Protein AF-A0A3D5F1R2-F1 (afdb_monomer_lite)

Sequence (155 aa):
MFRAMGRPVGRRLLASSLVLALLSPAAHAGDGPLIWGVPLDFVLFAATLLGVAIFHHHVLKVALGGLALISVYKVMLTGFKAGDGLPGLAAHMAHEWVLLANLLCLLVGFALLARHFEDSGVPEVLPRLLPANWLGPFVLLLIIWVLSGFLDNIA

Structure (mmCIF, N/CA/C/O backbone):
data_AF-A0A3D5F1R2-F1
#
_entry.id   AF-A0A3D5F1R2-F1
#
loop_
_atom_site.group_PDB
_atom_site.id
_atom_site.type_symbol
_atom_site.label_atom_id
_atom_site.label_alt_id
_atom_site.label_comp_id
_atom_site.label_asym_id
_atom_site.label_entity_id
_atom_site.label_seq_id
_atom_site.pdbx_PDB_ins_code
_atom_site.Cartn_x
_atom_site.Cartn_y
_atom_site.Cartn_z
_atom_site.occupancy
_atom_site.B_iso_or_equiv
_atom_site.auth_seq_id
_atom_site.auth_comp_id
_atom_site.auth_asym_id
_atom_site.auth_atom_id
_atom_site.pdbx_PDB_model_num
ATOM 1 N N . MET A 1 1 ? 48.213 -38.216 -19.242 1.00 45.28 1 MET A N 1
ATOM 2 C CA . MET A 1 1 ? 47.050 -38.319 -20.147 1.00 45.28 1 MET A CA 1
ATOM 3 C C . MET A 1 1 ? 45.801 -37.851 -19.400 1.00 45.28 1 MET A C 1
ATOM 5 O O . MET A 1 1 ? 45.147 -38.685 -18.816 1.00 45.28 1 MET A O 1
ATOM 9 N N . PHE A 1 2 ? 45.505 -36.545 -19.347 1.00 43.81 2 PHE A N 1
ATOM 10 C CA . PHE A 1 2 ? 44.192 -36.003 -18.939 1.00 43.81 2 PHE A CA 1
ATOM 11 C C . PHE A 1 2 ? 44.076 -34.565 -19.472 1.00 43.81 2 PHE A C 1
ATOM 13 O O . PHE A 1 2 ? 44.769 -33.666 -19.006 1.00 43.81 2 PHE A O 1
ATOM 20 N N . ARG A 1 3 ? 43.251 -34.363 -20.506 1.00 43.84 3 ARG A N 1
ATOM 21 C CA . ARG A 1 3 ? 42.964 -33.060 -21.127 1.00 43.84 3 ARG A CA 1
ATOM 22 C C . ARG A 1 3 ? 41.553 -32.668 -20.696 1.00 43.84 3 ARG A C 1
ATOM 24 O O . ARG A 1 3 ? 40.594 -33.290 -21.143 1.00 43.84 3 ARG A O 1
ATOM 31 N N . ALA A 1 4 ? 41.430 -31.703 -19.787 1.00 51.62 4 ALA A N 1
ATOM 32 C CA . ALA A 1 4 ? 40.136 -31.254 -19.287 1.00 51.62 4 ALA A CA 1
ATOM 33 C C . ALA A 1 4 ? 39.482 -30.270 -20.270 1.00 51.62 4 ALA A C 1
ATOM 35 O O . ALA A 1 4 ? 40.094 -29.320 -20.755 1.00 51.62 4 ALA A O 1
ATOM 36 N N . MET A 1 5 ? 38.222 -30.567 -20.557 1.00 58.84 5 MET A N 1
ATOM 37 C CA . MET A 1 5 ? 37.286 -29.897 -21.447 1.00 58.84 5 MET A CA 1
ATOM 38 C C . MET A 1 5 ? 36.709 -28.645 -20.764 1.00 58.84 5 MET A C 1
ATOM 40 O O . MET A 1 5 ? 36.001 -28.770 -19.771 1.00 58.84 5 MET A O 1
ATOM 44 N N . GLY A 1 6 ? 36.957 -27.447 -21.301 1.00 51.09 6 GLY A N 1
ATOM 45 C CA . GLY A 1 6 ? 36.322 -26.202 -20.848 1.00 51.09 6 GLY A CA 1
ATOM 46 C C . GLY A 1 6 ? 35.469 -25.592 -21.959 1.00 51.09 6 GLY A C 1
ATOM 47 O O . GLY A 1 6 ? 35.996 -24.938 -22.853 1.00 51.09 6 GLY A O 1
ATOM 48 N N . ARG A 1 7 ? 34.152 -25.835 -21.947 1.00 59.03 7 ARG A N 1
ATOM 49 C CA . ARG A 1 7 ? 33.206 -25.296 -22.946 1.00 59.03 7 ARG A CA 1
ATOM 50 C C . ARG A 1 7 ? 32.892 -23.818 -22.636 1.00 59.03 7 ARG A C 1
ATOM 52 O O . ARG A 1 7 ? 32.492 -23.527 -21.510 1.00 59.03 7 ARG A O 1
ATOM 59 N N . PRO A 1 8 ? 32.967 -22.885 -23.606 1.00 51.59 8 PRO A N 1
ATOM 60 C CA . PRO A 1 8 ? 32.631 -21.474 -23.400 1.00 51.59 8 PRO A CA 1
ATOM 61 C C . PRO A 1 8 ? 31.110 -21.252 -23.492 1.00 51.59 8 PRO A C 1
ATOM 63 O O . PRO A 1 8 ? 30.601 -20.716 -24.475 1.00 51.59 8 PRO A O 1
ATOM 66 N N . VAL A 1 9 ? 30.358 -21.697 -22.481 1.00 57.72 9 VAL A N 1
ATOM 67 C CA . VAL A 1 9 ? 28.885 -21.555 -22.444 1.00 57.72 9 VAL A CA 1
ATOM 68 C C . VAL A 1 9 ? 28.454 -20.165 -21.943 1.00 57.72 9 VAL A C 1
ATOM 70 O O . VAL A 1 9 ? 27.444 -19.634 -22.397 1.00 57.72 9 VAL A O 1
ATOM 73 N N . GLY A 1 10 ? 29.258 -19.505 -21.101 1.00 53.97 10 GLY A N 1
ATOM 74 C CA . GLY A 1 10 ? 28.888 -18.221 -20.481 1.00 53.97 10 GLY A CA 1
ATOM 75 C C . GLY A 1 10 ? 28.831 -17.018 -21.432 1.00 53.97 10 GLY A C 1
ATOM 76 O O . GLY A 1 10 ? 28.027 -16.111 -21.237 1.00 53.97 10 GLY A O 1
ATOM 77 N N . ARG A 1 11 ? 29.631 -17.007 -22.509 1.00 54.53 11 ARG A N 1
ATOM 78 C CA . ARG A 1 11 ? 29.738 -15.832 -23.400 1.00 54.53 11 ARG A CA 1
ATOM 79 C C . ARG A 1 11 ? 28.591 -15.715 -24.408 1.00 54.53 11 ARG A C 1
ATOM 81 O O . ARG A 1 11 ? 28.348 -14.631 -24.923 1.00 54.53 11 ARG A O 1
ATOM 88 N N . ARG A 1 12 ? 27.882 -16.816 -24.684 1.00 52.19 12 ARG A N 1
ATOM 89 C CA . ARG A 1 12 ? 26.733 -16.827 -25.605 1.00 52.19 12 ARG A CA 1
ATOM 90 C C . ARG A 1 12 ? 25.451 -16.325 -24.942 1.00 52.19 12 ARG A C 1
ATOM 92 O O . ARG A 1 12 ? 24.699 -15.620 -25.598 1.00 52.19 12 ARG A O 1
ATOM 99 N N . LEU A 1 13 ? 25.261 -16.612 -23.652 1.00 54.06 13 LEU A N 1
ATOM 100 C CA . LEU A 1 13 ? 24.086 -16.170 -22.892 1.00 54.06 13 LEU A CA 1
ATOM 101 C C . LEU A 1 13 ? 24.090 -14.654 -22.640 1.00 54.06 13 LEU A C 1
ATOM 103 O O . LEU A 1 13 ? 23.055 -14.006 -22.753 1.00 54.06 13 LEU A O 1
ATOM 107 N N . LEU A 1 14 ? 25.265 -14.072 -22.383 1.00 54.19 14 LEU A N 1
ATOM 108 C CA . LEU A 1 14 ? 25.411 -12.621 -22.214 1.00 54.19 14 LEU A CA 1
ATOM 109 C C . LEU A 1 14 ? 25.211 -11.855 -23.531 1.00 54.19 14 LEU A C 1
ATOM 111 O O . LEU A 1 14 ? 24.626 -10.775 -23.533 1.00 54.19 14 LEU A O 1
ATOM 115 N N . ALA A 1 15 ? 25.640 -12.429 -24.660 1.00 52.62 15 ALA A N 1
ATOM 116 C CA . ALA A 1 15 ? 25.438 -11.827 -25.976 1.00 52.62 15 ALA A CA 1
ATOM 117 C C . ALA A 1 15 ? 23.959 -11.848 -26.407 1.00 52.62 15 ALA A C 1
ATOM 119 O O . ALA A 1 15 ? 23.487 -10.877 -26.992 1.00 52.62 15 ALA A O 1
ATOM 120 N N . SER A 1 16 ? 23.206 -12.905 -26.075 1.00 53.00 16 SER A N 1
ATOM 121 C CA . SER A 1 16 ? 21.765 -12.967 -26.363 1.00 53.00 16 SER A CA 1
ATOM 122 C C . SER A 1 16 ? 20.949 -11.938 -25.576 1.00 53.00 16 SER A C 1
ATOM 124 O O . SER A 1 16 ? 20.022 -11.357 -26.134 1.00 53.00 16 SER A O 1
ATOM 126 N N . SER A 1 17 ? 21.318 -11.646 -24.324 1.00 54.75 17 SER A N 1
ATOM 127 C CA . SER A 1 17 ? 20.632 -10.627 -23.513 1.00 54.75 17 SER A CA 1
ATOM 128 C C . SER A 1 17 ? 20.890 -9.202 -24.011 1.00 54.75 17 SER A C 1
ATOM 130 O O . SER A 1 17 ? 20.012 -8.350 -23.921 1.00 54.75 17 SER A O 1
ATOM 132 N N . LEU A 1 18 ? 22.076 -8.948 -24.577 1.00 53.84 18 LEU A N 1
ATOM 133 C CA . LEU A 1 18 ? 22.437 -7.640 -25.130 1.00 53.84 18 LEU A CA 1
ATOM 134 C C . LEU A 1 18 ? 21.739 -7.365 -26.475 1.00 53.84 18 LEU A C 1
ATOM 136 O O . LEU A 1 18 ? 21.361 -6.232 -26.753 1.00 53.84 18 LEU A O 1
ATOM 140 N N . VAL A 1 19 ? 21.530 -8.402 -27.294 1.00 55.03 19 VAL A N 1
ATOM 141 C CA . VAL A 1 19 ? 20.817 -8.293 -28.580 1.00 55.03 19 VAL A CA 1
ATOM 142 C C . VAL A 1 19 ? 19.313 -8.089 -28.376 1.00 55.03 19 VAL A C 1
ATOM 144 O O . VAL A 1 19 ? 18.697 -7.352 -29.140 1.00 55.03 19 VAL A O 1
ATOM 147 N N . LEU A 1 20 ? 18.726 -8.660 -27.318 1.00 52.50 20 LEU A N 1
ATOM 148 C CA . LEU A 1 20 ? 17.309 -8.453 -26.998 1.00 52.50 20 LEU A CA 1
ATOM 149 C C . LEU A 1 20 ? 17.018 -7.021 -26.507 1.00 52.50 20 LEU A C 1
ATOM 151 O O . LEU A 1 20 ? 15.948 -6.493 -26.781 1.00 52.50 20 LEU A O 1
ATOM 155 N N . ALA A 1 21 ? 17.986 -6.370 -25.851 1.00 54.72 21 ALA A N 1
ATOM 156 C CA . ALA A 1 21 ? 17.872 -4.976 -25.409 1.00 54.72 21 ALA A CA 1
ATOM 157 C C . ALA A 1 21 ? 17.936 -3.955 -26.564 1.00 54.72 21 ALA A C 1
ATOM 159 O O . ALA A 1 21 ? 17.438 -2.842 -26.430 1.00 54.72 21 ALA A O 1
ATOM 160 N N . LEU A 1 22 ? 18.536 -4.332 -27.700 1.00 52.31 22 LEU A N 1
ATOM 161 C CA . LEU A 1 22 ? 18.646 -3.496 -28.904 1.00 52.31 22 LEU A CA 1
ATOM 162 C C . LEU A 1 22 ? 17.445 -3.641 -29.851 1.00 52.31 22 LEU A C 1
ATOM 164 O O . LEU A 1 22 ? 17.327 -2.873 -30.802 1.00 52.31 22 LEU A O 1
ATOM 168 N N . LEU A 1 23 ? 16.566 -4.615 -29.597 1.00 46.59 23 LEU A N 1
ATOM 169 C CA . LEU A 1 23 ? 15.355 -4.870 -30.378 1.00 46.59 23 LEU A CA 1
ATOM 170 C C . LEU A 1 23 ? 14.073 -4.467 -29.634 1.00 46.59 23 LEU A C 1
ATOM 172 O O . LEU A 1 23 ? 12.993 -4.920 -30.004 1.00 46.59 23 LEU A O 1
ATOM 176 N N . SER A 1 24 ? 14.180 -3.642 -28.588 1.00 44.09 24 SER A N 1
ATOM 177 C CA . SER A 1 24 ? 13.008 -3.047 -27.949 1.00 44.09 24 SER A CA 1
ATOM 178 C C . SER A 1 24 ? 12.369 -2.056 -28.926 1.00 44.09 24 SER A C 1
ATOM 180 O O . SER A 1 24 ? 13.000 -1.044 -29.247 1.00 44.09 24 SER A O 1
ATOM 182 N N . PRO A 1 25 ? 11.149 -2.313 -29.435 1.00 46.44 25 PRO A N 1
ATOM 183 C CA . PRO A 1 25 ? 10.423 -1.286 -30.164 1.00 46.44 25 PRO A CA 1
ATOM 184 C C . PRO A 1 25 ? 10.232 -0.091 -29.226 1.00 46.44 25 PRO A C 1
ATOM 186 O O . PRO A 1 25 ? 10.003 -0.282 -28.033 1.00 46.44 25 PRO A O 1
ATOM 189 N N . ALA A 1 26 ? 10.358 1.126 -29.759 1.00 43.84 26 ALA A N 1
ATOM 190 C CA . ALA A 1 26 ? 10.033 2.350 -29.036 1.00 43.84 26 ALA A CA 1
ATOM 191 C C . ALA A 1 26 ? 8.598 2.224 -28.508 1.00 43.84 26 ALA A C 1
ATOM 193 O O . ALA A 1 26 ? 7.634 2.307 -29.281 1.00 43.84 26 ALA A O 1
ATOM 194 N N . ALA A 1 27 ? 8.477 1.939 -27.212 1.00 43.53 27 ALA A N 1
ATOM 195 C CA . ALA A 1 27 ? 7.201 1.817 -26.546 1.00 43.53 27 ALA A CA 1
ATOM 196 C C . ALA A 1 27 ? 6.605 3.220 -26.555 1.00 43.53 27 ALA A C 1
ATOM 198 O O . ALA A 1 27 ? 7.077 4.137 -25.894 1.00 43.53 27 ALA A O 1
ATOM 199 N N . HIS A 1 28 ? 5.607 3.428 -27.407 1.00 43.62 28 HIS A N 1
ATOM 200 C CA . HIS A 1 28 ? 4.848 4.657 -27.331 1.00 43.62 28 HIS A CA 1
ATOM 201 C C . HIS A 1 28 ? 4.151 4.649 -25.975 1.00 43.62 28 HIS A C 1
ATOM 203 O O . HIS A 1 28 ? 3.454 3.687 -25.658 1.00 43.62 28 HIS A O 1
ATOM 209 N N . ALA A 1 29 ? 4.328 5.723 -25.204 1.00 45.62 29 ALA A N 1
ATOM 210 C CA . ALA A 1 29 ? 3.512 6.044 -24.040 1.00 45.62 29 ALA A CA 1
ATOM 211 C C . ALA A 1 29 ? 2.066 6.322 -24.501 1.00 45.62 29 ALA A C 1
ATOM 213 O O . ALA A 1 29 ? 1.594 7.456 -24.501 1.00 45.62 29 ALA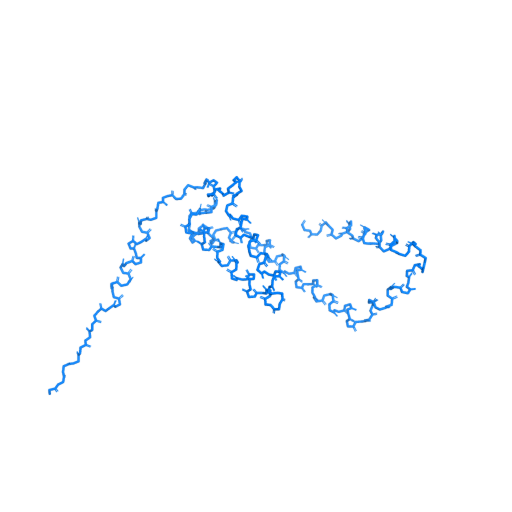 A O 1
ATOM 214 N N . GLY A 1 30 ? 1.399 5.290 -24.997 1.00 49.25 30 GLY A N 1
ATOM 215 C CA . GLY A 1 30 ? 0.031 5.275 -25.479 1.00 49.25 30 GLY A CA 1
ATOM 216 C C . GLY A 1 30 ? -0.716 4.184 -24.734 1.00 49.25 30 GLY A C 1
ATOM 217 O O . GLY A 1 30 ? -0.112 3.184 -24.347 1.00 49.25 30 GLY A O 1
ATOM 218 N N . ASP A 1 31 ? -2.000 4.431 -24.486 1.00 61.28 31 ASP A N 1
ATOM 219 C CA . ASP A 1 31 ? -2.890 3.555 -23.728 1.00 61.28 31 ASP A CA 1
ATOM 220 C C . ASP A 1 31 ? -2.596 2.075 -24.005 1.00 61.28 31 ASP A C 1
ATOM 222 O O . ASP A 1 31 ? -2.638 1.614 -25.149 1.00 61.28 31 ASP A O 1
ATOM 226 N N . GLY A 1 32 ? -2.226 1.353 -22.942 1.00 66.94 32 GLY A N 1
ATOM 227 C CA . GLY A 1 32 ? -1.882 -0.061 -23.019 1.00 66.94 32 GLY A CA 1
ATOM 228 C C . GLY A 1 32 ? -3.023 -0.888 -23.627 1.00 66.94 32 GLY A C 1
ATOM 229 O O . GLY A 1 32 ? -4.165 -0.427 -23.689 1.00 66.94 32 GLY A O 1
ATOM 230 N N . PRO A 1 33 ? -2.744 -2.123 -24.077 1.00 75.06 33 PRO A N 1
ATOM 231 C CA . PRO A 1 33 ? -3.732 -2.963 -24.742 1.00 75.06 33 PRO A CA 1
ATOM 232 C C . PRO A 1 33 ? -5.042 -3.040 -23.949 1.00 75.06 33 PRO A C 1
ATOM 234 O O . PRO A 1 33 ? -5.070 -3.391 -22.769 1.00 75.06 33 PRO A O 1
ATOM 237 N N . LEU A 1 34 ? -6.136 -2.684 -24.620 1.00 82.50 34 LEU A N 1
ATOM 238 C CA . LEU A 1 34 ? -7.480 -2.752 -24.067 1.00 82.50 34 LEU A CA 1
ATOM 239 C C . LEU A 1 34 ? -8.015 -4.178 -24.224 1.00 82.50 34 LEU A C 1
ATOM 241 O O . LEU A 1 34 ? -8.000 -4.738 -25.321 1.00 82.50 34 LEU A O 1
ATOM 245 N N . ILE A 1 35 ? -8.552 -4.746 -23.148 1.00 80.12 35 ILE A N 1
ATOM 246 C CA . ILE A 1 35 ? -9.345 -5.977 -23.179 1.00 80.12 35 ILE A CA 1
ATOM 247 C C . ILE A 1 35 ? -10.791 -5.593 -22.888 1.00 80.12 35 ILE A C 1
ATOM 249 O O . ILE A 1 35 ? -11.088 -5.053 -21.827 1.00 80.12 35 ILE A O 1
ATOM 253 N N . TRP A 1 36 ? -11.692 -5.830 -23.846 1.00 80.75 36 TRP A N 1
ATOM 254 C CA . TRP A 1 36 ? -13.110 -5.445 -23.744 1.00 80.75 36 TRP A CA 1
ATOM 255 C C . TRP A 1 36 ? -13.340 -3.970 -23.353 1.00 80.75 36 TRP A C 1
ATOM 257 O O . TRP A 1 36 ? -14.283 -3.646 -22.640 1.00 80.75 36 TRP A O 1
ATOM 267 N N . GLY A 1 37 ? -12.473 -3.065 -23.819 1.00 82.38 37 GLY A N 1
ATOM 268 C CA . GLY A 1 37 ? -12.561 -1.633 -23.507 1.00 82.38 37 GLY A CA 1
ATOM 269 C C . GLY A 1 37 ? -11.990 -1.232 -22.142 1.00 82.38 37 GLY A C 1
ATOM 270 O O . GLY A 1 37 ? -12.057 -0.059 -21.790 1.00 82.38 37 GLY A O 1
ATOM 271 N N . VAL A 1 38 ? -11.398 -2.166 -21.392 1.00 82.56 38 VAL A N 1
ATOM 272 C CA . VAL A 1 38 ? -10.717 -1.907 -20.116 1.00 82.56 38 VAL A CA 1
ATOM 273 C C . VAL A 1 38 ? -9.201 -2.051 -20.304 1.00 82.56 38 VAL A C 1
ATOM 275 O O . VAL A 1 38 ? -8.768 -3.039 -20.903 1.00 82.56 38 VAL A O 1
ATOM 278 N N . PRO A 1 39 ? -8.366 -1.123 -19.798 1.00 85.94 39 PRO A N 1
ATOM 279 C CA . PRO A 1 39 ? -6.914 -1.279 -19.855 1.00 85.94 39 PRO A CA 1
ATOM 280 C C . PRO A 1 39 ? -6.450 -2.545 -19.135 1.00 85.94 39 PRO A C 1
ATOM 282 O O . PRO A 1 39 ? -6.903 -2.843 -18.025 1.00 85.94 39 PRO A O 1
ATOM 285 N N . LEU A 1 40 ? -5.529 -3.281 -19.757 1.00 87.00 40 LEU A N 1
ATOM 286 C CA . LEU A 1 40 ? -5.025 -4.550 -19.231 1.00 87.00 40 LEU A CA 1
ATOM 287 C C . LEU A 1 40 ? -4.452 -4.427 -17.812 1.00 87.00 40 LEU A C 1
ATOM 289 O O . LEU A 1 40 ? -4.609 -5.347 -17.012 1.00 87.00 40 LEU A O 1
ATOM 293 N N . ASP A 1 41 ? -3.868 -3.282 -17.460 1.00 85.19 41 ASP A N 1
ATOM 294 C CA . ASP A 1 41 ? -3.388 -2.982 -16.108 1.00 85.19 41 ASP A CA 1
ATOM 295 C C . ASP A 1 41 ? -4.471 -3.202 -15.040 1.00 85.19 41 ASP A C 1
ATOM 297 O O . ASP A 1 41 ? -4.212 -3.829 -14.012 1.00 85.19 41 ASP A O 1
ATOM 301 N N . PHE A 1 42 ? -5.705 -2.759 -15.304 1.00 88.12 42 PHE A N 1
ATOM 302 C CA . PHE A 1 42 ? -6.827 -2.944 -14.381 1.00 88.12 42 PHE A CA 1
ATOM 303 C C . PHE A 1 42 ? -7.278 -4.399 -14.310 1.00 88.12 42 PHE A C 1
ATOM 305 O O . PHE A 1 42 ? -7.649 -4.869 -13.238 1.00 88.12 42 PHE A O 1
ATOM 312 N N . VAL A 1 43 ? -7.216 -5.130 -15.424 1.00 91.19 43 VAL A N 1
ATOM 313 C CA . VAL A 1 43 ? -7.559 -6.559 -15.454 1.00 91.19 43 VAL A CA 1
ATOM 314 C C . VAL A 1 43 ? -6.544 -7.370 -14.644 1.00 91.19 43 VAL A C 1
ATOM 316 O O . VAL A 1 43 ? -6.934 -8.201 -13.825 1.00 91.19 43 VAL A O 1
ATOM 319 N N . LEU A 1 44 ? -5.245 -7.100 -14.807 1.00 91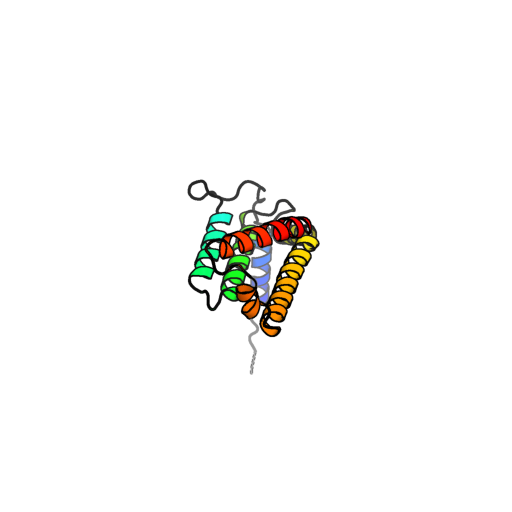.00 44 LEU A N 1
ATOM 320 C CA . LEU A 1 44 ? -4.178 -7.747 -14.034 1.00 91.00 44 LEU A CA 1
ATOM 321 C C . LEU A 1 44 ? -4.244 -7.379 -12.546 1.00 91.00 44 LEU A C 1
ATOM 323 O O . LEU A 1 44 ? -4.039 -8.233 -11.678 1.00 91.00 44 LEU A O 1
ATOM 327 N N . PHE A 1 45 ? -4.573 -6.125 -12.236 1.00 92.31 45 PHE A N 1
ATOM 328 C CA . PHE A 1 45 ? -4.803 -5.682 -10.865 1.00 92.31 45 PHE A CA 1
ATOM 329 C C . PHE A 1 45 ? -6.017 -6.381 -10.236 1.00 92.31 45 PHE A C 1
ATOM 331 O O . PHE A 1 45 ? -5.905 -6.935 -9.143 1.00 92.31 45 PHE A O 1
ATOM 338 N N . ALA A 1 46 ? -7.147 -6.459 -10.943 1.00 94.19 46 ALA A N 1
ATOM 339 C CA . ALA A 1 46 ? -8.336 -7.174 -10.482 1.00 94.19 46 ALA A CA 1
ATOM 340 C C . ALA A 1 46 ? -8.062 -8.672 -10.275 1.00 94.19 46 ALA A C 1
ATOM 342 O O . ALA A 1 46 ? -8.475 -9.237 -9.263 1.00 94.19 46 ALA A O 1
ATOM 343 N N . ALA A 1 47 ? -7.308 -9.308 -11.176 1.00 95.31 47 ALA A N 1
ATOM 344 C CA . ALA A 1 47 ? -6.869 -10.692 -11.012 1.00 95.31 47 ALA A CA 1
ATOM 345 C C . ALA A 1 47 ? -5.977 -10.872 -9.769 1.00 95.31 47 ALA A C 1
ATOM 347 O O . ALA A 1 47 ? -6.111 -11.863 -9.050 1.00 95.31 47 ALA A O 1
ATOM 348 N N . THR A 1 48 ? -5.117 -9.893 -9.468 1.00 95.81 48 THR A N 1
ATOM 349 C CA . THR A 1 48 ? -4.305 -9.878 -8.241 1.00 95.81 48 THR A CA 1
ATOM 350 C C . THR A 1 48 ? -5.183 -9.783 -6.992 1.00 95.81 48 THR A C 1
ATOM 352 O O . THR A 1 48 ? -5.003 -10.573 -6.066 1.00 95.81 48 THR A O 1
ATOM 355 N N . LEU A 1 49 ? -6.164 -8.873 -6.969 1.00 95.56 49 LEU A N 1
ATOM 356 C CA . LEU A 1 49 ? -7.111 -8.739 -5.854 1.00 95.56 49 LEU A CA 1
ATOM 357 C C . LEU A 1 49 ? -7.962 -9.999 -5.664 1.00 95.56 49 LEU A C 1
ATOM 359 O O . LEU A 1 49 ? -8.158 -10.443 -4.534 1.00 95.56 49 LEU A O 1
ATOM 363 N N . LEU A 1 50 ? -8.415 -10.616 -6.757 1.00 96.69 50 LEU A N 1
ATOM 364 C CA . LEU A 1 50 ? -9.128 -11.891 -6.713 1.00 96.69 50 LEU A CA 1
ATOM 365 C C . LEU A 1 50 ? -8.245 -12.994 -6.117 1.00 96.69 50 LEU A C 1
ATOM 367 O O . LEU A 1 50 ? -8.695 -13.753 -5.262 1.00 96.69 50 LEU A O 1
ATOM 371 N N . GLY A 1 51 ? -6.972 -13.049 -6.514 1.00 94.25 51 GLY A N 1
ATOM 372 C CA . GLY A 1 51 ? -5.993 -13.955 -5.920 1.00 94.25 51 GLY A CA 1
ATOM 373 C C . GLY A 1 51 ? -5.839 -13.729 -4.415 1.00 94.25 51 GLY A C 1
ATOM 374 O O . GLY A 1 51 ? -5.856 -14.690 -3.649 1.00 94.25 51 GLY A O 1
ATOM 375 N N . VAL A 1 52 ? -5.727 -12.473 -3.977 1.00 96.50 52 VAL A N 1
ATOM 376 C CA . VAL A 1 52 ? -5.655 -12.110 -2.552 1.00 96.50 52 VAL A CA 1
ATOM 377 C C . VAL A 1 52 ? -6.899 -12.581 -1.793 1.00 96.50 52 VAL A C 1
ATOM 379 O O . VAL A 1 52 ? -6.767 -13.137 -0.704 1.00 96.50 52 VAL A O 1
ATOM 382 N N . ALA A 1 53 ? -8.086 -12.414 -2.378 1.00 95.88 53 ALA A N 1
ATOM 383 C CA . ALA A 1 53 ? -9.345 -12.842 -1.776 1.00 95.88 53 ALA A CA 1
ATOM 384 C C . ALA A 1 53 ? -9.441 -14.373 -1.640 1.00 95.88 53 ALA A C 1
ATOM 386 O O . ALA A 1 53 ? -9.825 -14.878 -0.585 1.00 95.88 53 ALA A O 1
ATOM 387 N N . ILE A 1 54 ? -9.047 -15.125 -2.676 1.00 96.69 54 ILE A N 1
ATOM 388 C CA . ILE A 1 54 ? -9.052 -16.598 -2.655 1.00 96.69 54 ILE A CA 1
ATOM 389 C C . ILE A 1 54 ? -8.005 -17.129 -1.662 1.00 96.69 54 ILE A C 1
ATOM 391 O O . ILE A 1 54 ? -8.288 -18.031 -0.873 1.00 96.69 54 ILE A O 1
ATOM 395 N N . PHE A 1 55 ? -6.803 -16.551 -1.656 1.00 95.06 55 PHE A N 1
ATOM 396 C CA . PHE A 1 55 ? -5.667 -16.992 -0.842 1.00 95.06 55 PHE A CA 1
ATOM 397 C C . PHE A 1 55 ? -5.409 -16.067 0.358 1.00 95.06 55 PHE A C 1
ATOM 399 O O . PHE A 1 55 ? -4.274 -15.657 0.610 1.00 95.06 55 PHE A O 1
ATOM 406 N N . HIS A 1 56 ? -6.445 -15.782 1.146 1.00 92.06 56 HIS A N 1
ATOM 407 C CA . HIS A 1 56 ? -6.385 -14.864 2.293 1.00 92.06 56 HIS A CA 1
ATOM 408 C C . HIS A 1 56 ? -5.410 -15.283 3.420 1.00 92.06 56 HIS A C 1
ATOM 410 O O . HIS A 1 56 ? -5.034 -14.467 4.253 1.00 92.06 56 HIS A O 1
ATOM 416 N N . HIS A 1 57 ? -4.926 -16.527 3.443 1.00 92.50 57 HIS A N 1
ATOM 417 C CA . HIS A 1 57 ? -3.836 -16.936 4.343 1.00 92.50 57 HIS A CA 1
ATOM 418 C C . HIS A 1 57 ? -2.436 -16.521 3.852 1.00 92.50 57 HIS A C 1
ATOM 420 O O . HIS A 1 57 ? -1.468 -16.571 4.606 1.00 92.50 57 HIS A O 1
ATOM 426 N N . HIS A 1 58 ? -2.311 -16.115 2.588 1.00 93.38 58 HIS A N 1
ATOM 427 C CA . HIS A 1 58 ? -1.048 -15.787 1.925 1.00 93.38 58 HIS A CA 1
ATOM 428 C C . HIS A 1 58 ? -1.095 -14.425 1.220 1.00 93.38 58 HIS A C 1
ATOM 430 O O . HIS A 1 58 ? -0.349 -14.209 0.263 1.00 93.38 58 HIS A O 1
ATOM 436 N N . VAL A 1 59 ? -1.932 -13.502 1.712 1.00 93.00 59 VAL A N 1
ATOM 437 C CA . VAL A 1 59 ? -2.194 -12.179 1.110 1.00 93.00 59 VAL A CA 1
ATOM 438 C C . VAL A 1 59 ? -0.916 -11.490 0.653 1.00 93.00 59 VAL A C 1
ATOM 440 O O . VAL A 1 59 ? -0.817 -11.109 -0.507 1.00 93.00 59 VAL A O 1
ATOM 443 N N . LEU A 1 60 ? 0.096 -11.400 1.524 1.00 91.38 60 LEU A N 1
ATOM 444 C CA . LEU A 1 60 ? 1.349 -10.720 1.198 1.00 91.38 60 LEU A CA 1
ATOM 445 C C . LEU A 1 60 ? 2.081 -11.372 0.015 1.00 91.38 60 LEU A C 1
ATOM 447 O O . LEU A 1 60 ? 2.540 -10.674 -0.883 1.00 91.38 60 LEU A O 1
ATOM 451 N N . LYS A 1 61 ? 2.173 -12.708 -0.019 1.00 94.88 61 LYS A N 1
ATOM 452 C CA . LYS A 1 61 ? 2.856 -13.429 -1.107 1.00 94.88 61 LYS A CA 1
ATOM 453 C C . LYS A 1 61 ? 2.138 -13.214 -2.438 1.00 94.88 61 LYS A C 1
ATOM 455 O O . LYS A 1 61 ? 2.789 -13.007 -3.457 1.00 94.88 61 LYS A O 1
ATOM 460 N N . VAL A 1 62 ? 0.807 -13.241 -2.420 1.00 95.56 62 VAL A N 1
ATOM 461 C CA . VAL A 1 62 ? -0.013 -13.054 -3.623 1.00 95.56 62 VAL A CA 1
ATOM 462 C C . VAL A 1 62 ? 0.025 -11.607 -4.102 1.00 95.56 62 VAL A C 1
ATOM 464 O O . VAL A 1 62 ? 0.219 -11.374 -5.292 1.00 95.56 62 VAL A O 1
ATOM 467 N N . ALA A 1 63 ? -0.067 -10.640 -3.188 1.00 93.25 63 ALA A N 1
ATOM 468 C CA . ALA A 1 63 ? 0.049 -9.222 -3.506 1.00 93.25 63 ALA A CA 1
ATOM 469 C C . ALA A 1 63 ? 1.422 -8.888 -4.109 1.00 93.25 63 ALA A C 1
ATOM 471 O O . ALA A 1 63 ? 1.487 -8.220 -5.137 1.00 93.25 63 ALA A O 1
ATOM 472 N N . LEU A 1 64 ? 2.515 -9.405 -3.533 1.00 95.31 64 LEU A N 1
ATOM 473 C CA . LEU A 1 64 ? 3.865 -9.215 -4.075 1.00 95.31 64 LEU A CA 1
ATOM 474 C C . LEU A 1 64 ? 4.049 -9.904 -5.434 1.00 95.31 64 LEU A C 1
ATOM 476 O O . LEU A 1 64 ? 4.685 -9.340 -6.322 1.00 95.31 64 LEU A O 1
ATOM 480 N N . GLY A 1 65 ? 3.474 -11.094 -5.620 1.00 95.69 65 GLY A N 1
ATOM 481 C CA . GLY A 1 65 ? 3.487 -11.791 -6.906 1.00 95.69 65 GLY A CA 1
ATOM 482 C C . GLY A 1 65 ? 2.741 -11.019 -7.997 1.00 95.69 65 GLY A C 1
ATOM 483 O O . GLY A 1 65 ? 3.274 -10.831 -9.089 1.00 95.69 65 GLY A O 1
ATOM 484 N N . GLY A 1 66 ? 1.543 -10.516 -7.690 1.00 94.19 66 GLY A N 1
ATOM 485 C CA . GLY A 1 66 ? 0.768 -9.677 -8.605 1.00 94.19 66 GLY A CA 1
ATOM 486 C C . GLY A 1 66 ? 1.449 -8.341 -8.904 1.00 94.19 66 GLY A C 1
ATOM 487 O O . GLY A 1 66 ? 1.544 -7.953 -10.066 1.00 94.19 66 GLY A O 1
ATOM 488 N N . LEU A 1 67 ? 2.026 -7.686 -7.890 1.00 92.88 67 LEU A N 1
ATOM 489 C CA . LEU A 1 67 ? 2.844 -6.482 -8.061 1.00 92.88 67 LEU A CA 1
ATOM 490 C C . LEU A 1 67 ? 4.023 -6.735 -9.007 1.00 92.88 67 LEU A C 1
ATOM 492 O O . LEU A 1 67 ? 4.258 -5.939 -9.917 1.00 92.88 67 LEU A O 1
ATOM 496 N N . ALA A 1 68 ? 4.753 -7.837 -8.818 1.00 92.50 68 ALA A N 1
ATOM 497 C CA . ALA A 1 68 ? 5.871 -8.205 -9.680 1.00 92.50 68 ALA A CA 1
ATOM 498 C C . ALA A 1 68 ? 5.403 -8.467 -11.118 1.00 92.50 68 ALA A C 1
ATOM 500 O O . ALA A 1 68 ? 6.012 -7.958 -12.058 1.00 92.50 68 ALA A O 1
ATOM 501 N N . LEU A 1 69 ? 4.297 -9.196 -11.290 1.00 93.00 69 LEU A N 1
ATOM 502 C CA . LEU A 1 69 ? 3.718 -9.488 -12.600 1.00 93.00 69 LEU A CA 1
ATOM 503 C C . LEU A 1 69 ? 3.330 -8.206 -13.347 1.00 93.00 69 LEU A C 1
ATOM 505 O O . LEU A 1 69 ? 3.743 -8.016 -14.491 1.00 93.00 69 LEU A O 1
ATOM 509 N N . ILE A 1 70 ? 2.587 -7.311 -12.691 1.00 90.38 70 ILE A N 1
ATOM 510 C CA . ILE A 1 70 ? 2.158 -6.027 -13.265 1.00 90.38 70 ILE A CA 1
ATOM 511 C C . ILE A 1 70 ? 3.372 -5.142 -13.562 1.00 90.38 70 ILE A C 1
ATOM 513 O O . ILE A 1 70 ? 3.437 -4.525 -14.622 1.00 90.38 70 ILE A O 1
ATOM 517 N N . SER A 1 71 ? 4.368 -5.109 -12.674 1.00 88.19 71 SER A N 1
ATOM 518 C CA . SER A 1 71 ? 5.581 -4.309 -12.883 1.00 88.19 71 SER A CA 1
ATOM 519 C C . SER A 1 71 ? 6.386 -4.803 -14.084 1.00 88.19 71 SER A C 1
ATOM 521 O O . SER A 1 71 ? 6.800 -3.993 -14.909 1.00 88.19 71 SER A O 1
ATOM 523 N N . VAL A 1 72 ? 6.576 -6.120 -14.225 1.00 87.31 72 VAL A N 1
ATOM 524 C CA . VAL A 1 72 ? 7.267 -6.717 -15.381 1.00 87.31 72 VAL A CA 1
ATOM 525 C C . VAL A 1 72 ? 6.497 -6.445 -16.669 1.00 87.31 72 VAL A C 1
ATOM 527 O O . VAL A 1 72 ? 7.106 -6.026 -17.652 1.00 87.31 72 VAL A O 1
ATOM 530 N N . TYR A 1 73 ? 5.173 -6.624 -16.656 1.00 85.69 73 TYR A N 1
ATOM 531 C CA . TYR A 1 73 ? 4.305 -6.281 -17.783 1.00 85.69 73 TYR A CA 1
ATOM 532 C C . TYR A 1 73 ? 4.513 -4.821 -18.208 1.00 85.69 73 TYR A C 1
ATOM 534 O O . TYR A 1 73 ? 4.815 -4.544 -19.369 1.00 85.69 73 TYR A O 1
ATOM 542 N N . LYS A 1 74 ? 4.459 -3.898 -17.246 1.00 82.50 74 LYS A N 1
ATOM 543 C CA . LYS A 1 74 ? 4.552 -2.463 -17.506 1.00 82.50 74 LYS A CA 1
ATOM 544 C C . LYS A 1 74 ? 5.929 -2.039 -18.021 1.00 82.50 74 LYS A C 1
ATOM 546 O O . LYS A 1 74 ? 6.029 -1.255 -18.959 1.00 82.50 74 LYS A O 1
ATOM 551 N N . VAL A 1 75 ? 6.997 -2.604 -17.456 1.00 82.06 75 VAL A N 1
ATOM 552 C CA . VAL A 1 75 ? 8.386 -2.366 -17.887 1.00 82.06 75 VAL A CA 1
ATOM 553 C C . VAL A 1 75 ? 8.641 -2.899 -19.300 1.00 82.06 75 VAL A C 1
ATOM 555 O O . VAL A 1 75 ? 9.332 -2.243 -20.073 1.00 82.06 75 VAL A O 1
ATOM 558 N N . MET A 1 76 ? 8.143 -4.093 -19.629 1.00 76.94 76 MET A N 1
ATOM 559 C CA . MET A 1 76 ? 8.499 -4.783 -20.875 1.00 76.94 76 MET A CA 1
ATOM 560 C C . MET A 1 76 ? 7.613 -4.392 -22.063 1.00 76.94 76 MET A C 1
ATOM 562 O O . MET A 1 76 ? 8.081 -4.467 -23.196 1.00 76.94 76 MET A O 1
ATOM 566 N N . LEU A 1 77 ? 6.343 -4.032 -21.829 1.00 72.19 77 LEU A N 1
ATOM 567 C CA . LEU A 1 77 ? 5.339 -3.944 -22.898 1.00 72.19 77 LEU A CA 1
ATOM 568 C C . LEU A 1 77 ? 4.711 -2.558 -23.084 1.00 72.19 77 LEU A C 1
ATOM 570 O O . LEU A 1 77 ? 4.365 -2.228 -24.213 1.00 72.19 77 LEU A O 1
ATOM 574 N N . THR A 1 78 ? 4.556 -1.749 -22.032 1.00 69.31 78 THR A N 1
ATOM 575 C CA . THR A 1 78 ? 3.837 -0.458 -22.132 1.00 69.31 78 THR A CA 1
ATOM 576 C C . THR A 1 78 ? 4.695 0.772 -21.840 1.00 69.31 78 THR A C 1
ATOM 578 O O . THR A 1 78 ? 4.332 1.867 -22.254 1.00 69.31 78 THR A O 1
ATOM 581 N N . GLY A 1 79 ? 5.818 0.625 -21.132 1.00 64.12 79 GLY A N 1
ATOM 582 C CA . GLY A 1 79 ? 6.658 1.754 -20.722 1.00 64.12 79 GLY A CA 1
ATOM 583 C C . GLY A 1 79 ? 6.032 2.612 -19.611 1.00 64.12 79 GLY A C 1
ATOM 584 O O . GLY A 1 79 ? 4.920 2.354 -19.133 1.00 64.12 79 GLY A O 1
ATOM 585 N N . PHE A 1 80 ? 6.768 3.628 -19.150 1.00 64.75 80 PHE A N 1
ATOM 586 C CA . PHE A 1 80 ? 6.304 4.607 -18.161 1.00 64.75 80 PHE A CA 1
ATOM 587 C C . PHE A 1 80 ? 6.257 6.004 -18.780 1.00 64.75 80 PHE A C 1
ATOM 589 O O . PHE A 1 80 ? 7.047 6.344 -19.654 1.00 64.75 80 PHE A O 1
ATOM 596 N N . LYS A 1 81 ? 5.400 6.880 -18.241 1.00 61.69 81 LYS A N 1
ATOM 597 C CA . LYS A 1 81 ? 5.379 8.306 -18.625 1.00 61.69 81 LYS A CA 1
ATOM 598 C C . LYS A 1 81 ? 6.729 9.010 -18.407 1.00 61.69 81 LYS A C 1
ATOM 600 O O . LYS A 1 81 ? 7.017 9.986 -19.083 1.00 61.69 81 LYS A O 1
ATOM 605 N N . ALA A 1 82 ? 7.540 8.518 -17.466 1.00 58.22 82 ALA A N 1
ATOM 606 C CA . ALA A 1 82 ? 8.862 9.050 -17.138 1.00 58.22 82 ALA A CA 1
ATOM 607 C C . ALA A 1 82 ? 10.007 8.461 -17.997 1.00 58.22 82 ALA A C 1
ATOM 609 O O . ALA A 1 82 ? 11.155 8.863 -17.825 1.00 58.22 82 ALA A O 1
ATOM 610 N N . GLY A 1 83 ? 9.717 7.509 -18.895 1.00 62.47 83 GLY A N 1
ATOM 611 C CA . GLY A 1 83 ? 10.692 6.839 -19.761 1.00 62.47 83 GLY A CA 1
ATOM 612 C C . GLY A 1 83 ? 10.375 5.355 -19.980 1.00 62.47 83 GLY A C 1
ATOM 613 O O . GLY A 1 83 ? 9.549 4.767 -19.281 1.00 62.47 83 GLY A O 1
ATOM 614 N N . ASP A 1 84 ? 11.060 4.723 -20.929 1.00 69.75 84 ASP A N 1
ATOM 615 C CA . ASP A 1 84 ? 10.843 3.309 -21.248 1.00 69.75 84 ASP A CA 1
ATOM 616 C C . ASP A 1 84 ? 11.625 2.369 -20.320 1.00 69.75 84 ASP A C 1
ATOM 618 O O . ASP A 1 84 ? 12.715 2.683 -19.833 1.00 69.75 84 ASP A O 1
ATOM 622 N N . GLY A 1 85 ? 11.075 1.176 -20.087 1.00 73.06 85 GLY A N 1
ATOM 623 C CA . GLY A 1 85 ? 11.774 0.086 -19.408 1.00 73.06 85 GLY A CA 1
ATOM 624 C C . GLY A 1 85 ? 12.180 0.358 -17.951 1.00 73.06 85 GLY A C 1
ATOM 625 O O . GLY A 1 85 ? 11.505 1.053 -17.191 1.00 73.06 85 GLY A O 1
ATOM 626 N N . LEU A 1 86 ? 13.299 -0.255 -17.545 1.00 77.88 86 LEU A N 1
ATOM 627 C CA . LEU A 1 86 ? 13.886 -0.138 -16.203 1.00 77.88 86 LEU A CA 1
ATOM 628 C C . LEU A 1 86 ? 14.208 1.308 -15.770 1.00 77.88 86 LEU A C 1
ATOM 630 O O . LEU A 1 86 ? 13.902 1.642 -14.624 1.00 77.88 86 LEU A O 1
ATOM 634 N N . PRO A 1 87 ? 14.806 2.176 -16.615 1.00 80.00 87 PRO A N 1
ATOM 635 C CA . PRO A 1 87 ? 15.074 3.556 -16.215 1.00 80.00 87 PRO A CA 1
ATOM 636 C C . PRO A 1 87 ? 13.784 4.366 -16.033 1.00 80.00 87 PRO A C 1
ATOM 638 O O . PRO A 1 87 ? 13.718 5.178 -15.112 1.00 80.00 87 PRO A O 1
ATOM 641 N N . GLY A 1 88 ? 12.736 4.088 -16.816 1.00 78.06 88 GLY A N 1
ATOM 642 C CA . GLY A 1 88 ? 11.401 4.651 -16.602 1.00 78.06 88 GLY A CA 1
ATOM 643 C C . GLY A 1 88 ? 10.787 4.271 -15.255 1.00 78.06 88 GLY A C 1
ATOM 644 O O . GLY A 1 88 ? 10.255 5.131 -14.551 1.00 78.06 88 GLY A O 1
ATOM 645 N N . LEU A 1 89 ? 10.920 3.001 -14.852 1.00 80.62 89 LEU A N 1
ATOM 646 C CA . LEU A 1 89 ? 10.490 2.533 -13.530 1.00 80.62 89 LEU A CA 1
ATOM 647 C C . LEU A 1 89 ? 11.280 3.220 -12.409 1.00 80.62 89 LEU A C 1
ATOM 649 O O . LEU A 1 89 ? 10.683 3.676 -11.437 1.00 80.62 89 LEU A O 1
ATOM 653 N N . ALA A 1 90 ? 12.605 3.315 -12.540 1.00 84.19 90 ALA A N 1
ATOM 654 C CA . ALA A 1 90 ? 13.454 3.961 -11.541 1.00 84.19 90 ALA A CA 1
ATOM 655 C C . ALA A 1 90 ? 13.125 5.454 -11.394 1.00 84.19 90 ALA A C 1
ATOM 657 O O . ALA A 1 90 ? 13.018 5.947 -10.273 1.00 84.19 90 ALA A O 1
ATOM 658 N N . ALA A 1 91 ? 12.899 6.156 -12.507 1.00 83.25 91 ALA A N 1
ATOM 659 C CA . ALA A 1 91 ? 12.480 7.553 -12.501 1.00 83.25 91 ALA A CA 1
ATOM 660 C C . ALA A 1 91 ? 11.092 7.733 -11.866 1.00 83.25 91 ALA A C 1
ATOM 662 O O . ALA A 1 91 ? 10.901 8.643 -11.064 1.00 83.25 91 ALA A O 1
ATOM 663 N N . HIS A 1 92 ? 10.141 6.841 -12.159 1.00 83.88 92 HIS A N 1
ATOM 664 C CA . HIS A 1 92 ? 8.814 6.870 -11.543 1.00 83.88 92 HIS A CA 1
ATOM 665 C C . HIS A 1 92 ? 8.875 6.613 -10.030 1.00 83.88 92 HIS A C 1
ATOM 667 O O . HIS A 1 92 ? 8.280 7.356 -9.255 1.00 83.88 92 HIS A O 1
ATOM 673 N N . MET A 1 93 ? 9.660 5.624 -9.596 1.00 87.56 93 MET A N 1
ATOM 674 C CA . MET A 1 93 ? 9.899 5.353 -8.176 1.00 87.56 93 MET A CA 1
ATOM 675 C C . MET A 1 93 ? 10.578 6.532 -7.481 1.00 87.56 93 MET A C 1
ATOM 677 O O . MET A 1 93 ? 10.169 6.896 -6.389 1.00 87.56 93 MET A O 1
ATOM 681 N N . ALA A 1 94 ? 11.571 7.162 -8.113 1.00 88.38 94 ALA A N 1
ATOM 682 C CA . ALA A 1 94 ? 12.249 8.339 -7.575 1.00 88.38 94 ALA A CA 1
ATOM 683 C C . ALA A 1 94 ? 11.364 9.594 -7.547 1.00 88.38 94 ALA A C 1
ATOM 685 O O . ALA A 1 94 ? 11.648 10.512 -6.786 1.00 88.38 94 ALA A O 1
ATOM 686 N N . HIS A 1 95 ? 10.310 9.656 -8.358 1.00 88.56 95 HIS A N 1
ATOM 687 C CA . HIS A 1 95 ? 9.335 10.741 -8.303 1.00 88.56 95 HIS A CA 1
ATOM 688 C C . HIS A 1 95 ? 8.342 10.538 -7.152 1.00 88.56 95 HIS A C 1
ATOM 690 O O . HIS A 1 95 ? 8.090 11.455 -6.379 1.00 88.56 95 HIS A O 1
ATOM 696 N N . GLU A 1 96 ? 7.851 9.309 -6.989 1.00 91.31 96 GLU A N 1
ATOM 697 C CA . GLU A 1 96 ? 6.786 8.963 -6.038 1.00 91.31 96 GLU A CA 1
ATOM 698 C C . GLU A 1 96 ? 7.308 8.413 -4.695 1.00 91.31 96 GLU A C 1
ATOM 700 O O . GLU A 1 96 ? 6.523 8.000 -3.843 1.00 91.31 96 GLU A O 1
ATOM 705 N N . TRP A 1 97 ? 8.627 8.371 -4.464 1.00 93.06 97 TRP A N 1
ATOM 706 C CA . TRP A 1 97 ? 9.200 7.726 -3.271 1.00 93.06 97 TRP A CA 1
ATOM 707 C C . TRP A 1 97 ? 8.714 8.351 -1.960 1.00 93.06 97 TRP A C 1
ATOM 709 O O . TRP A 1 97 ? 8.521 7.630 -0.983 1.00 93.06 97 TRP A O 1
ATOM 719 N N . VAL A 1 98 ? 8.491 9.671 -1.942 1.00 94.25 98 VAL A N 1
ATOM 720 C CA . VAL A 1 98 ? 7.968 10.385 -0.768 1.00 94.25 98 VAL A CA 1
ATOM 721 C C . VAL A 1 98 ? 6.553 9.905 -0.456 1.00 94.25 98 VAL A C 1
ATOM 723 O O . VAL A 1 98 ? 6.260 9.577 0.692 1.00 94.25 98 VAL A O 1
ATOM 726 N N . LEU A 1 99 ? 5.700 9.793 -1.478 1.00 92.25 99 LEU A N 1
ATOM 727 C CA . LEU A 1 99 ? 4.337 9.288 -1.335 1.00 92.25 99 LEU A CA 1
ATOM 728 C C . LEU A 1 99 ? 4.340 7.834 -0.849 1.00 92.25 99 LEU A C 1
ATOM 730 O O . LEU A 1 99 ? 3.632 7.498 0.097 1.00 92.25 99 LEU A O 1
ATOM 734 N N . LEU A 1 100 ? 5.173 6.974 -1.439 1.00 90.94 100 LEU A N 1
ATOM 735 C CA . LEU A 1 100 ? 5.287 5.569 -1.033 1.00 90.94 100 LEU A CA 1
ATOM 736 C C . LEU A 1 100 ? 5.772 5.420 0.412 1.00 90.94 100 LEU A C 1
ATOM 738 O O . LEU A 1 100 ? 5.215 4.621 1.166 1.00 90.94 100 LEU A O 1
ATOM 742 N N . ALA A 1 101 ? 6.783 6.196 0.810 1.00 94.31 101 ALA A N 1
ATOM 743 C CA . ALA A 1 101 ? 7.282 6.208 2.180 1.00 94.31 101 ALA A CA 1
ATOM 744 C C . ALA A 1 101 ? 6.205 6.691 3.160 1.00 94.31 101 ALA A C 1
ATOM 746 O O . ALA A 1 101 ? 6.040 6.091 4.223 1.00 94.31 101 ALA A O 1
ATOM 747 N N . ASN A 1 102 ? 5.440 7.720 2.785 1.00 93.81 102 ASN A N 1
ATOM 748 C CA . ASN A 1 102 ? 4.333 8.229 3.587 1.00 93.81 102 ASN A CA 1
ATOM 749 C C . ASN A 1 102 ? 3.242 7.168 3.782 1.00 93.81 102 ASN A C 1
ATOM 751 O O . ASN A 1 102 ? 2.893 6.847 4.915 1.00 93.81 102 ASN A O 1
ATOM 755 N N . LEU A 1 103 ? 2.758 6.559 2.697 1.00 93.12 103 LEU A N 1
ATOM 756 C CA . LEU A 1 103 ? 1.717 5.527 2.755 1.00 93.12 103 LEU A CA 1
ATOM 757 C C . LEU A 1 103 ? 2.163 4.303 3.563 1.00 93.12 103 LEU A C 1
ATOM 759 O O . LEU A 1 103 ? 1.379 3.755 4.337 1.00 93.12 103 LEU A O 1
ATOM 763 N N . LEU A 1 104 ? 3.427 3.890 3.429 1.00 92.50 104 LEU A N 1
ATOM 764 C CA . LEU A 1 104 ? 3.985 2.794 4.218 1.00 92.50 104 LEU A CA 1
ATOM 765 C C . LEU A 1 104 ? 4.067 3.163 5.703 1.00 92.50 104 LEU A C 1
ATOM 767 O O . LEU A 1 104 ? 3.669 2.364 6.550 1.00 92.50 104 LEU A O 1
ATOM 771 N N . CYS A 1 105 ? 4.546 4.367 6.024 1.00 93.50 105 CYS A N 1
ATOM 772 C CA . CYS A 1 105 ? 4.627 4.854 7.399 1.00 93.50 105 CYS A CA 1
ATOM 773 C C . CYS A 1 105 ? 3.239 4.961 8.041 1.00 93.50 105 CYS A C 1
ATOM 775 O O . CYS A 1 105 ? 3.065 4.515 9.171 1.00 93.50 105 CYS A O 1
ATOM 777 N N . LEU A 1 106 ? 2.237 5.463 7.314 1.00 92.38 106 LEU A N 1
ATOM 778 C CA . LEU A 1 106 ? 0.855 5.516 7.790 1.00 92.38 106 LEU A CA 1
ATOM 779 C C . LEU A 1 106 ? 0.271 4.119 8.010 1.00 92.38 106 LEU A C 1
ATOM 781 O O . LEU A 1 106 ? -0.314 3.872 9.062 1.00 92.38 106 LEU A O 1
ATOM 785 N N . LEU A 1 107 ? 0.475 3.179 7.082 1.00 91.81 107 LEU A N 1
ATOM 786 C CA . LEU A 1 107 ? -0.001 1.802 7.243 1.00 91.81 107 LEU A CA 1
ATOM 787 C C . LEU A 1 107 ? 0.624 1.128 8.475 1.00 91.81 107 LEU A C 1
ATOM 789 O O . LEU A 1 107 ? -0.084 0.522 9.278 1.00 91.81 107 LEU A O 1
ATOM 793 N N . VAL A 1 108 ? 1.944 1.256 8.647 1.00 95.06 108 VAL A N 1
ATOM 794 C CA . VAL A 1 108 ? 2.668 0.701 9.802 1.00 95.06 108 VAL A CA 1
ATOM 795 C C . VAL A 1 108 ? 2.272 1.416 11.096 1.00 95.06 108 VAL A C 1
ATOM 797 O O . VAL A 1 108 ? 2.041 0.760 12.110 1.00 95.06 108 VAL A O 1
ATOM 800 N N . GLY A 1 109 ? 2.153 2.742 11.069 1.00 93.75 109 GLY A N 1
ATOM 801 C CA . GLY A 1 109 ? 1.742 3.563 12.205 1.00 93.75 109 GLY A CA 1
ATOM 802 C C . GLY A 1 109 ? 0.335 3.218 12.688 1.00 93.75 109 GLY A C 1
ATOM 803 O O . GLY A 1 109 ? 0.133 3.016 13.884 1.00 93.75 109 GLY A O 1
ATOM 804 N N . PHE A 1 110 ? -0.622 3.055 11.773 1.00 91.62 110 PHE A N 1
ATOM 805 C CA . PHE A 1 110 ? -1.973 2.605 12.111 1.00 91.62 110 PHE A CA 1
ATOM 806 C C . PHE A 1 110 ? -2.006 1.159 12.590 1.00 91.62 110 PHE A C 1
ATOM 808 O O . PHE A 1 110 ? -2.731 0.871 13.536 1.00 91.62 110 PHE A O 1
ATOM 815 N N . ALA A 1 111 ? -1.200 0.261 12.019 1.00 93.44 111 ALA A N 1
ATOM 816 C CA . ALA A 1 111 ? -1.100 -1.110 12.518 1.00 93.44 111 ALA A CA 1
ATOM 817 C C . ALA A 1 111 ? -0.561 -1.160 13.960 1.00 93.44 111 ALA A C 1
ATOM 819 O O . ALA A 1 111 ? -1.091 -1.892 14.797 1.00 93.44 111 ALA A O 1
ATOM 820 N N . LEU A 1 112 ? 0.456 -0.350 14.275 1.00 95.06 112 LEU A N 1
ATOM 821 C CA . LEU A 1 112 ? 0.994 -0.215 15.632 1.00 95.06 112 LEU A CA 1
ATOM 822 C C . LEU A 1 112 ? -0.042 0.372 16.595 1.00 95.06 112 LEU A C 1
ATOM 824 O O . LEU A 1 112 ? -0.213 -0.150 17.696 1.00 95.06 112 LEU A O 1
ATOM 828 N N . LEU A 1 113 ? -0.746 1.425 16.177 1.00 93.25 113 LEU A N 1
ATOM 829 C CA . LEU A 1 113 ? -1.784 2.061 16.984 1.00 93.25 113 LEU A CA 1
ATOM 830 C C . LEU A 1 113 ? -2.969 1.118 17.233 1.00 93.25 113 LEU A C 1
ATOM 832 O O . LEU A 1 113 ? -3.439 1.026 18.363 1.00 93.25 113 LEU A O 1
ATOM 836 N N . ALA A 1 114 ? -3.415 0.380 16.214 1.00 91.38 114 ALA A N 1
ATOM 837 C CA . ALA A 1 114 ? -4.483 -0.610 16.332 1.00 91.38 114 ALA A CA 1
ATOM 838 C C . ALA A 1 114 ? -4.111 -1.715 17.326 1.00 91.38 114 ALA A C 1
ATOM 840 O O . ALA A 1 114 ? -4.898 -2.017 18.219 1.00 91.38 114 ALA A O 1
ATOM 841 N N . ARG A 1 115 ? -2.882 -2.244 17.240 1.00 93.62 115 ARG A N 1
ATOM 842 C CA . ARG A 1 115 ? -2.373 -3.231 18.200 1.00 93.62 115 ARG A CA 1
ATOM 843 C C . ARG A 1 115 ? -2.297 -2.668 19.619 1.00 93.62 115 ARG A C 1
ATOM 845 O O . ARG A 1 115 ? -2.656 -3.354 20.563 1.00 93.62 115 ARG A O 1
ATOM 852 N N . HIS A 1 116 ? -1.866 -1.417 19.782 1.00 95.00 116 HIS A N 1
ATOM 853 C CA . HIS A 1 116 ? -1.844 -0.765 21.093 1.00 95.00 116 HIS A CA 1
ATOM 854 C C . HIS A 1 116 ? -3.254 -0.555 21.668 1.00 95.00 116 HIS A C 1
ATOM 856 O O . HIS A 1 116 ? -3.468 -0.722 22.870 1.00 95.00 116 HIS A O 1
ATOM 862 N N . PHE A 1 117 ? -4.235 -0.214 20.828 1.00 92.25 117 PHE A N 1
ATOM 863 C CA . PHE A 1 117 ? -5.632 -0.144 21.250 1.00 92.25 117 PHE A CA 1
ATOM 864 C C . PHE A 1 117 ? -6.173 -1.513 21.664 1.00 92.25 117 PHE A C 1
ATOM 866 O O . PHE A 1 117 ? -6.819 -1.606 22.703 1.00 92.25 117 PHE A O 1
ATOM 873 N N . GLU A 1 118 ? -5.869 -2.567 20.911 1.00 92.94 118 GLU A N 1
ATOM 874 C CA . GLU A 1 118 ? -6.245 -3.943 21.253 1.00 92.94 118 GLU A CA 1
ATOM 875 C C . GLU A 1 118 ? -5.607 -4.388 22.580 1.00 92.94 118 GLU A C 1
ATOM 877 O O . GLU A 1 118 ? -6.316 -4.790 23.498 1.00 92.94 118 GLU A O 1
ATOM 882 N N . ASP A 1 119 ? -4.295 -4.194 22.742 1.00 95.12 119 ASP A N 1
ATOM 883 C CA . ASP A 1 119 ? -3.557 -4.554 23.962 1.00 95.12 119 ASP A CA 1
ATOM 884 C C . ASP A 1 119 ? -4.023 -3.755 25.204 1.00 95.12 119 ASP A C 1
ATOM 886 O O . ASP A 1 119 ? -3.869 -4.218 26.336 1.00 95.12 119 ASP A O 1
ATOM 890 N N . SER A 1 120 ? -4.585 -2.551 25.024 1.00 92.81 120 SER A N 1
ATOM 891 C CA . SER A 1 120 ? -5.080 -1.700 26.123 1.00 92.81 120 SER A CA 1
ATOM 892 C C . SER A 1 120 ? -6.531 -1.979 26.535 1.00 92.81 120 SER A C 1
ATOM 894 O O . SER A 1 120 ? -7.010 -1.391 27.508 1.00 92.81 120 SER A O 1
ATOM 896 N N . GLY A 1 121 ? -7.241 -2.856 25.821 1.00 90.75 121 GLY A N 1
ATOM 897 C CA . GLY A 1 121 ? -8.634 -3.226 26.093 1.00 90.75 121 GLY A CA 1
ATOM 898 C C . GLY A 1 121 ? -9.661 -2.107 25.874 1.00 90.75 121 GLY A C 1
ATOM 899 O O . GLY A 1 121 ? -10.834 -2.211 26.252 1.00 90.75 121 GLY A O 1
ATOM 900 N N . VAL A 1 122 ? -9.240 -1.009 25.238 1.00 90.62 122 VAL A N 1
ATOM 901 C CA . VAL A 1 122 ? -10.121 0.099 24.844 1.00 90.62 122 VAL A CA 1
ATOM 902 C C . VAL A 1 122 ? -11.288 -0.385 23.959 1.00 90.62 122 VAL A C 1
ATOM 904 O O . VAL A 1 122 ? -12.423 0.031 24.214 1.00 90.62 122 VAL A O 1
ATOM 907 N N . PRO A 1 123 ? -11.088 -1.288 22.975 1.00 88.44 123 PRO A N 1
ATOM 908 C CA . PRO A 1 123 ? -12.169 -1.803 22.140 1.00 88.44 123 PRO A CA 1
ATOM 909 C C . PRO A 1 123 ? -13.262 -2.555 22.908 1.00 88.44 123 PRO A C 1
ATOM 911 O O . PRO A 1 123 ? -14.416 -2.497 22.492 1.00 88.44 123 PRO A O 1
ATOM 914 N N . GLU A 1 124 ? -12.962 -3.229 24.026 1.00 89.12 124 GLU A N 1
ATOM 915 C CA . GLU A 1 124 ? -13.991 -3.960 24.784 1.00 89.12 124 GLU A CA 1
ATOM 916 C C . GLU A 1 124 ? -14.864 -3.045 25.653 1.00 89.12 124 GLU A C 1
ATOM 918 O O . GLU A 1 124 ? -16.023 -3.368 25.939 1.00 89.12 124 GLU A O 1
ATOM 923 N N . VAL A 1 125 ? -14.329 -1.900 26.089 1.00 88.75 125 VAL A N 1
ATOM 924 C CA . VAL A 1 125 ? -15.077 -0.922 26.898 1.00 88.75 125 VAL A CA 1
ATOM 925 C C . VAL A 1 125 ? -15.849 0.076 26.040 1.00 88.75 125 VAL A C 1
ATOM 927 O O . VAL A 1 125 ? -16.881 0.583 26.484 1.00 88.75 125 VAL A O 1
ATOM 930 N N . LEU A 1 126 ? -15.408 0.321 24.804 1.00 86.56 126 LEU A N 1
ATOM 931 C CA . LEU A 1 126 ? -16.015 1.297 23.897 1.00 86.56 126 LEU A CA 1
ATOM 932 C C . LEU A 1 126 ? -17.519 1.046 23.640 1.00 86.56 126 LEU A C 1
ATOM 934 O O . LEU A 1 126 ? -18.291 2.001 23.742 1.00 86.56 126 LEU A O 1
ATOM 938 N N . PRO A 1 127 ? -18.000 -0.198 23.422 1.00 84.94 127 PRO A N 1
ATOM 939 C CA . PRO A 1 127 ? -19.428 -0.467 23.257 1.00 84.94 127 PRO A CA 1
ATOM 940 C C . PRO A 1 127 ? -20.265 -0.151 24.500 1.00 84.94 127 PRO A C 1
ATOM 942 O O . PRO A 1 127 ? -21.450 0.138 24.373 1.00 84.94 127 PRO A O 1
ATOM 945 N N . ARG A 1 128 ? -19.670 -0.184 25.703 1.00 86.38 128 ARG A N 1
ATOM 946 C CA . ARG A 1 128 ? -20.368 0.125 26.965 1.00 86.38 128 ARG A CA 1
ATOM 947 C C . ARG A 1 128 ? -20.572 1.627 27.175 1.00 86.38 128 ARG A C 1
ATOM 949 O O . ARG A 1 128 ? -21.436 2.009 27.956 1.00 86.38 128 ARG A O 1
ATOM 956 N N . LEU A 1 129 ? -19.780 2.463 26.500 1.00 86.12 129 LEU A N 1
ATOM 957 C CA . LEU A 1 129 ? -19.920 3.923 26.493 1.00 86.12 129 LEU A CA 1
ATOM 958 C C . LEU A 1 129 ? -20.986 4.402 25.495 1.00 86.12 129 LEU A C 1
ATOM 960 O O . LEU A 1 129 ? -21.468 5.528 25.608 1.00 86.12 129 LEU A O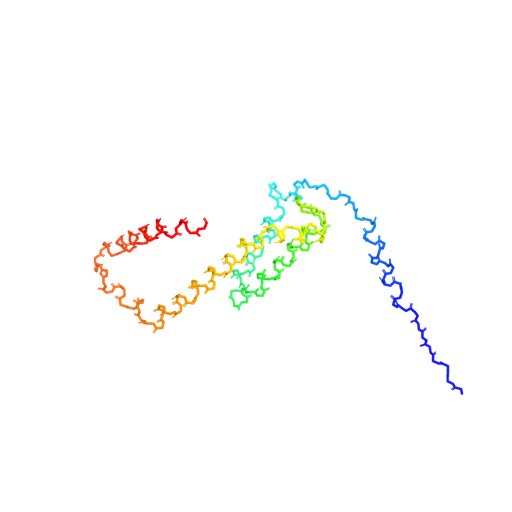 1
ATOM 964 N N . LEU A 1 130 ? -21.359 3.562 24.524 1.00 88.56 130 LEU A N 1
ATOM 965 C CA . LEU A 1 130 ? -22.374 3.888 23.528 1.00 88.56 130 LEU A CA 1
ATOM 966 C C . LEU A 1 130 ? -23.797 3.691 24.085 1.00 88.56 130 LEU A C 1
ATOM 968 O O . LEU A 1 130 ? -24.024 2.817 24.924 1.00 88.56 130 LEU A O 1
ATOM 972 N N . PRO A 1 131 ? -24.789 4.464 23.599 1.00 88.62 131 PRO A N 1
ATOM 973 C CA . PRO A 1 131 ? -26.188 4.241 23.948 1.00 88.62 131 PRO A CA 1
ATOM 974 C C . PRO A 1 131 ? -26.628 2.807 23.613 1.00 88.62 131 PRO A C 1
ATOM 976 O O . PRO A 1 131 ? -26.472 2.362 22.480 1.00 88.62 131 PRO A O 1
ATOM 979 N N . ALA A 1 132 ? -27.248 2.103 24.565 1.00 86.12 132 ALA A N 1
ATOM 980 C CA . ALA A 1 132 ? -27.704 0.715 24.384 1.00 86.12 132 ALA A CA 1
ATOM 981 C C . ALA A 1 132 ? -28.940 0.558 23.470 1.00 86.12 132 ALA A C 1
ATOM 983 O O . ALA A 1 132 ? -29.412 -0.550 23.228 1.00 86.12 132 ALA A O 1
ATOM 984 N N . ASN A 1 133 ? -29.505 1.669 22.999 1.00 89.19 133 ASN A N 1
ATOM 985 C CA . ASN A 1 133 ? -30.660 1.694 22.107 1.00 89.19 133 ASN A CA 1
ATOM 986 C C . ASN A 1 133 ? -30.214 1.809 20.638 1.00 89.19 133 ASN A C 1
ATOM 988 O O . ASN A 1 133 ? -29.026 1.852 20.330 1.00 89.19 133 ASN A O 1
ATOM 992 N N . TRP A 1 134 ? -31.170 1.868 19.709 1.00 88.38 134 TRP A N 1
ATOM 993 C CA . TRP A 1 134 ? -30.907 1.971 18.265 1.00 88.38 134 TRP A CA 1
ATOM 994 C C . TRP A 1 134 ? -30.036 3.178 17.855 1.00 88.38 134 TRP A C 1
ATOM 996 O O . TRP A 1 134 ? -29.503 3.194 16.748 1.00 88.38 134 TRP A O 1
ATOM 1006 N N . LEU A 1 135 ? -29.848 4.163 18.744 1.00 89.75 135 LEU A N 1
ATOM 1007 C CA . LEU A 1 135 ? -28.944 5.289 18.523 1.00 89.75 135 LEU A CA 1
ATOM 1008 C C . LEU A 1 135 ? -27.468 4.920 18.716 1.00 89.75 135 LEU A C 1
ATOM 1010 O O . LEU A 1 135 ? -26.618 5.680 18.272 1.00 89.75 135 LEU A O 1
ATOM 1014 N N . GLY A 1 136 ? -27.136 3.782 19.333 1.00 90.00 136 GLY A N 1
ATOM 1015 C CA . GLY A 1 136 ? -25.752 3.340 19.538 1.00 90.00 136 GLY A CA 1
ATOM 1016 C C . GLY A 1 136 ? -24.935 3.303 18.239 1.00 90.00 136 GLY A C 1
ATOM 1017 O O . GLY A 1 136 ? -23.943 4.028 18.131 1.00 90.00 136 GLY A O 1
ATOM 1018 N N . PRO A 1 137 ? -25.374 2.547 17.213 1.00 90.56 137 PRO A N 1
ATOM 1019 C CA . PRO A 1 137 ? -24.741 2.552 15.895 1.00 90.56 137 PRO A CA 1
ATOM 1020 C C . PRO A 1 137 ? -24.726 3.934 15.225 1.00 90.56 137 PRO A C 1
ATOM 1022 O O . PRO A 1 137 ? -23.742 4.287 14.583 1.00 90.56 137 PRO A O 1
ATOM 1025 N N . PHE A 1 138 ? -25.779 4.742 15.395 1.00 93.00 138 PHE A N 1
ATOM 1026 C CA . PHE A 1 138 ? -25.835 6.100 14.839 1.00 93.00 138 PHE A CA 1
ATOM 1027 C C . PHE A 1 138 ? -24.786 7.028 15.472 1.00 93.00 138 PHE A C 1
ATOM 1029 O O . PHE A 1 138 ? -24.088 7.748 14.763 1.00 93.00 138 PHE A O 1
ATOM 1036 N N . VAL A 1 139 ? -24.628 6.978 16.796 1.00 92.75 139 VAL A N 1
ATOM 1037 C CA . VAL A 1 139 ? -23.609 7.740 17.530 1.00 92.75 139 VAL A CA 1
ATOM 1038 C C . VAL A 1 139 ? -22.208 7.265 17.158 1.00 92.75 139 VAL A C 1
ATOM 1040 O O . VAL A 1 139 ? -21.326 8.098 16.973 1.00 92.75 139 VAL A O 1
ATOM 1043 N N . LEU A 1 140 ? -22.000 5.957 16.974 1.00 91.75 140 LEU A N 1
ATOM 1044 C CA . LEU A 1 140 ? -20.724 5.431 16.486 1.00 91.75 140 LEU A CA 1
ATOM 1045 C C . LEU A 1 140 ? -20.381 5.994 15.099 1.00 91.75 140 LEU A C 1
ATOM 1047 O O . LEU A 1 140 ? -19.264 6.462 14.893 1.00 91.75 140 LEU A O 1
ATOM 1051 N N . LEU A 1 141 ? -21.343 6.010 14.172 1.00 93.12 141 LEU A N 1
ATOM 1052 C CA . LEU A 1 141 ? -21.162 6.619 12.851 1.00 93.12 141 LEU A CA 1
ATOM 1053 C C . LEU A 1 141 ? -20.892 8.124 12.941 1.00 93.12 141 LEU A C 1
ATOM 1055 O O . LEU A 1 141 ? -20.038 8.615 12.214 1.00 93.12 141 LEU A O 1
ATOM 1059 N N . LEU A 1 142 ? -21.562 8.850 13.841 1.00 93.50 142 LEU A N 1
ATOM 1060 C CA . LEU A 1 142 ? -21.308 10.275 14.067 1.00 93.50 142 LEU A CA 1
ATOM 1061 C C . LEU A 1 142 ? -19.883 10.520 14.585 1.00 93.50 142 LEU A C 1
ATOM 1063 O O . LEU A 1 142 ? -19.209 11.425 14.103 1.00 93.50 142 LEU A O 1
ATOM 1067 N N . ILE A 1 143 ? -19.408 9.706 15.532 1.00 91.38 143 ILE A N 1
ATOM 1068 C CA . ILE A 1 143 ? -18.032 9.777 16.046 1.00 91.38 143 ILE A CA 1
ATOM 1069 C C . ILE A 1 143 ? -17.036 9.497 14.919 1.00 91.38 143 ILE A C 1
ATOM 1071 O O . ILE A 1 143 ? -16.102 10.273 14.735 1.00 91.38 143 ILE A O 1
ATOM 1075 N N . ILE A 1 144 ? -17.249 8.433 14.137 1.00 91.50 144 ILE A N 1
ATOM 1076 C CA . ILE A 1 144 ? -16.402 8.108 12.980 1.00 91.50 144 ILE A CA 1
ATOM 1077 C C . ILE A 1 144 ? -16.432 9.244 11.958 1.00 91.50 144 ILE A C 1
ATOM 1079 O O . ILE A 1 144 ? -15.385 9.601 11.440 1.00 91.50 144 ILE A O 1
ATOM 1083 N N . TRP A 1 145 ? -17.589 9.851 11.696 1.00 92.38 145 TRP A N 1
ATOM 1084 C CA . TRP A 1 145 ? -17.724 10.979 10.774 1.00 92.38 145 TRP A CA 1
ATOM 1085 C C . TRP A 1 145 ? -16.931 12.205 11.241 1.00 92.38 145 TRP A C 1
ATOM 1087 O O . TRP A 1 145 ? -16.188 12.786 10.452 1.00 92.38 145 TRP A O 1
ATOM 1097 N N . VAL A 1 146 ? -17.017 12.557 12.530 1.00 91.94 146 VAL A N 1
ATOM 1098 C CA . VAL A 1 146 ? -16.199 13.630 13.118 1.00 91.94 146 VAL A CA 1
ATOM 1099 C C . VAL A 1 146 ? -14.711 13.294 13.002 1.00 91.94 146 VAL A C 1
ATOM 1101 O O . VAL A 1 146 ? -13.938 14.134 12.551 1.00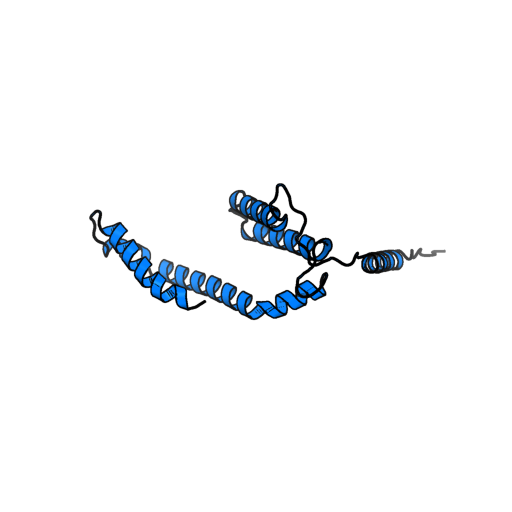 91.94 146 VAL A O 1
ATOM 1104 N N . LEU A 1 147 ? -14.307 12.070 13.357 1.00 89.50 147 LEU A N 1
ATOM 1105 C CA . LEU A 1 147 ? -12.913 11.622 13.265 1.00 89.50 147 LEU A CA 1
ATOM 1106 C C . LEU A 1 147 ? -12.400 11.601 11.817 1.00 89.50 147 LEU A C 1
ATOM 1108 O O . LEU A 1 147 ? -11.274 12.029 11.584 1.00 89.50 147 LEU A O 1
ATOM 1112 N N . SER A 1 148 ? -13.218 11.170 10.851 1.00 88.56 148 SER A N 1
ATOM 1113 C CA . SER A 1 148 ? -12.901 11.195 9.414 1.00 88.56 148 SER A CA 1
ATOM 1114 C C . SER A 1 148 ? -12.639 12.621 8.954 1.00 88.56 148 SER A C 1
ATOM 1116 O O . SER A 1 148 ? -11.635 12.868 8.303 1.00 88.56 148 SER A O 1
ATOM 1118 N N . GLY A 1 149 ? -13.452 13.589 9.394 1.00 85.56 149 GLY A N 1
ATOM 1119 C CA . GLY A 1 149 ? -13.234 15.004 9.086 1.00 85.56 149 GLY A CA 1
ATOM 1120 C C . GLY A 1 149 ? -11.875 15.548 9.551 1.00 85.56 149 GLY A C 1
ATOM 1121 O O . GLY A 1 149 ? -11.318 16.422 8.892 1.00 85.56 149 GLY A O 1
ATOM 1122 N N . PHE A 1 150 ? -11.318 15.026 10.650 1.00 79.75 150 PHE A 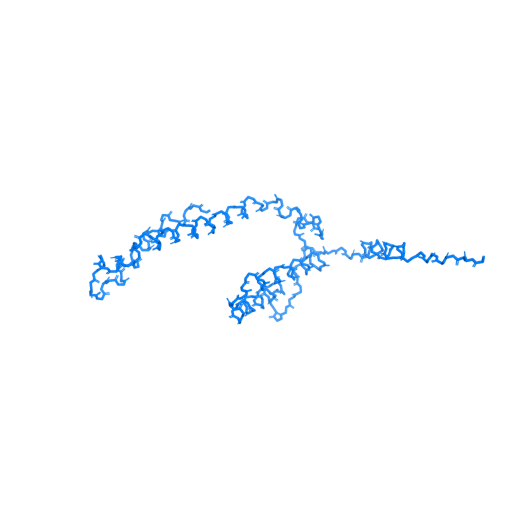N 1
ATOM 1123 C CA . PHE A 1 150 ? -9.959 15.367 11.094 1.00 79.75 150 PHE A CA 1
ATOM 1124 C C . PHE A 1 150 ? -8.874 14.556 10.370 1.00 79.75 150 PHE A C 1
ATOM 1126 O O . PHE A 1 150 ? -7.812 15.096 10.063 1.00 79.75 150 PHE A O 1
ATOM 1133 N N . LEU A 1 151 ? -9.114 13.266 10.123 1.00 77.69 151 LEU A N 1
ATOM 1134 C CA . LEU A 1 151 ? -8.126 12.339 9.563 1.00 77.69 151 LEU A CA 1
ATOM 1135 C C . LEU A 1 151 ? -7.961 12.468 8.042 1.00 77.69 151 LEU A C 1
ATOM 1137 O O . LEU A 1 151 ? -6.851 12.278 7.549 1.00 77.69 151 LEU A O 1
ATOM 1141 N N . ASP A 1 152 ? -9.008 12.854 7.313 1.00 73.75 152 ASP A N 1
ATOM 1142 C CA . ASP A 1 152 ? -8.992 13.008 5.850 1.00 73.75 152 ASP A CA 1
ATOM 1143 C C . ASP A 1 152 ? -8.102 14.175 5.364 1.00 73.75 152 ASP A C 1
ATOM 1145 O O . ASP A 1 152 ? -7.942 14.368 4.163 1.00 73.75 152 ASP A O 1
ATOM 1149 N N . ASN A 1 153 ? -7.504 14.964 6.268 1.00 65.81 153 ASN A N 1
ATOM 1150 C CA . ASN A 1 153 ? -6.691 16.140 5.928 1.00 65.81 153 ASN A CA 1
ATOM 1151 C C . ASN A 1 153 ? -5.163 15.918 5.986 1.00 65.81 153 ASN A C 1
ATOM 1153 O O . ASN A 1 153 ? -4.411 16.799 5.585 1.00 65.81 153 ASN A O 1
ATOM 1157 N N . ILE A 1 154 ? -4.684 14.773 6.489 1.00 57.47 154 ILE A N 1
ATOM 1158 C CA . ILE A 1 154 ? -3.245 14.514 6.734 1.00 57.47 154 ILE A CA 1
ATOM 1159 C C . ILE A 1 154 ? -2.541 13.824 5.535 1.00 57.47 154 ILE A C 1
ATOM 1161 O O . ILE A 1 154 ? -1.358 13.493 5.620 1.00 57.47 154 ILE A O 1
ATOM 1165 N N . ALA A 1 155 ? -3.231 13.626 4.406 1.00 50.75 155 ALA A N 1
ATOM 1166 C CA . ALA A 1 155 ? -2.665 13.050 3.180 1.00 50.75 155 ALA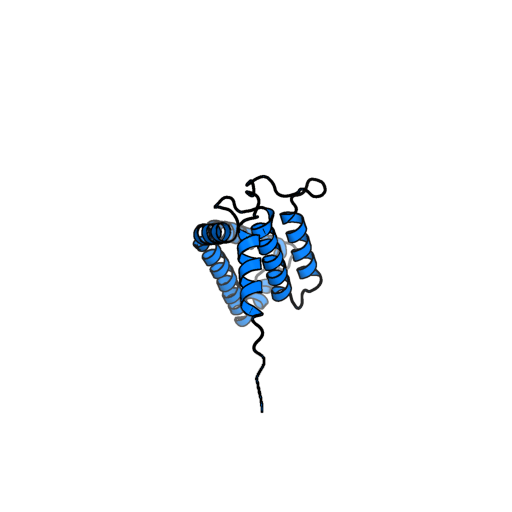 A CA 1
ATOM 1167 C C . ALA A 1 155 ? -2.584 14.074 2.041 1.00 50.75 155 ALA A C 1
ATOM 1169 O O . ALA A 1 155 ? -3.605 14.748 1.780 1.00 50.75 155 ALA A O 1
#

pLDDT: mean 79.83, std 16.79, range [43.53, 96.69]

Foldseek 3Di:
DDDDDDDPPPVVVVVVVVVVVVPQDQQPLDQADDDVNHGVLVVLVVVLVVVCVVPVVCNVVSNVVSVVVSLCCAQRHHAAPCGHHPVSVVVVCVVCVVVVVVVVCVVVVVVVVVVVCVVVCVVVCVLVPAPPDPCRVVVVVVVVVVVCVVVVPPD

Radius of gyration: 25.47 Å; chains: 1; bounding box: 78×54×57 Å

Secondary structure (DSSP, 8-state):
---------HHHHHHHHHHHHTT-----SS-PPEETTEEHHHHHHHHHHHHHHHTTTSHHHHHHHHHHHHHHHIIIII-BTTBSHHHHHHHHHHHHHHHHHHHHHHHHHHHHHHHHHHHTTHHHHHHHHS-SSTHHHHHHHHHHHHHHHHHTT--